Protein AF-A0A520HEX9-F1 (afdb_monomer)

Foldseek 3Di:
DVCVVCVVVVVNVPDDPVVVVLVVLLVCCCVPPPVNVDPVRPPALVVQLCSLLCCLVPPDDDPDPVRSVCCCPPRVSVVSSVLSVVQSVCCVVPVDGDDD

Sequence (100 aa):
KEVLQKLQKGADDENSIVYRNIVEEVYSYAMGNQTQQMPTTAGTVFGAYNAVTGYFQNVRRFKDGEAKFKSITEGTAKQRAQVAFDLCADFANGGSLQFN

pLDDT: mean 94.5, std 5.42, range [62.62, 98.5]

Solvent-accessible surface area (backbone atoms only — not comparable to full-atom values): 5621 Å² total; per-residue (Å²): 102,69,69,60,53,30,51,76,70,70,42,58,81,81,47,57,67,70,58,52,52,50,53,53,51,26,50,49,44,35,77,66,36,69,80,30,65,32,89,78,15,43,96,34,63,61,20,59,35,48,22,57,45,42,28,62,71,74,64,59,85,56,95,44,72,64,59,43,48,46,24,50,77,74,34,68,47,30,55,53,39,50,52,38,44,51,36,39,51,37,27,74,76,67,77,43,75,71,86,123

Secondary structure (DSSP, 8-state):
-HHHHHHHTT-GGGS-HHHHHHHHHHHHHHHH-GGGSSTTTTTSHHHHHHHHHHIIIIIS--SSHHHHHHHHHTSHHHHHHHHHHHHHHHHHHHSS----

Mean predicted aligned error: 3.23 Å

Radius of gyration: 14.3 Å; Cα contacts (8 Å, |Δi|>4): 87; chains: 1; bounding box: 31×30×32 Å

Structure (mmCIF, N/CA/C/O backbone):
data_AF-A0A520HEX9-F1
#
_entry.id   AF-A0A520HEX9-F1
#
loop_
_atom_site.group_PDB
_atom_site.id
_atom_site.type_symbol
_atom_site.label_atom_id
_atom_site.label_alt_id
_atom_site.label_comp_id
_atom_site.label_asym_id
_atom_site.label_entity_id
_atom_site.label_seq_id
_atom_site.pdbx_PDB_ins_code
_atom_site.Cartn_x
_atom_site.Cartn_y
_atom_site.Cartn_z
_atom_site.occupancy
_atom_site.B_iso_or_equiv
_atom_site.auth_seq_id
_atom_site.auth_comp_id
_atom_site.auth_asym_id
_atom_site.auth_atom_id
_atom_site.pdbx_PDB_model_num
ATOM 1 N N . LYS A 1 1 ? -9.588 -14.583 3.725 1.00 77.56 1 LYS A N 1
ATOM 2 C CA . LYS A 1 1 ? -10.187 -15.623 2.851 1.00 77.56 1 LYS A CA 1
ATOM 3 C C . LYS A 1 1 ? -11.652 -15.362 2.524 1.00 77.56 1 LYS A C 1
ATOM 5 O O . LYS A 1 1 ? -11.966 -15.366 1.347 1.00 77.56 1 LYS A O 1
ATOM 10 N N . GLU A 1 2 ? -12.515 -15.067 3.499 1.00 86.81 2 GLU A N 1
ATOM 11 C CA . GLU A 1 2 ? -13.948 -14.808 3.248 1.00 86.81 2 GLU A CA 1
ATOM 12 C C . GLU A 1 2 ? -14.206 -13.726 2.181 1.00 86.81 2 GLU A C 1
ATOM 14 O O . GLU A 1 2 ? -14.910 -13.981 1.211 1.00 86.81 2 GLU A O 1
ATOM 19 N N . VAL A 1 3 ? -13.559 -12.558 2.297 1.00 87.88 3 VAL A N 1
ATOM 20 C CA . VAL A 1 3 ? -13.683 -11.464 1.309 1.00 87.88 3 VAL A CA 1
ATOM 21 C C . VAL A 1 3 ? -13.316 -11.929 -0.103 1.00 87.88 3 VAL A C 1
ATOM 23 O O . VAL A 1 3 ? -14.049 -11.672 -1.050 1.00 87.88 3 VAL A O 1
ATOM 26 N N . LEU A 1 4 ? -12.208 -12.662 -0.250 1.00 87.69 4 LEU A N 1
ATOM 27 C CA . LEU A 1 4 ? -11.768 -13.182 -1.547 1.00 87.69 4 LEU A CA 1
ATOM 28 C C . LEU A 1 4 ? -12.784 -14.174 -2.130 1.00 87.69 4 LEU A C 1
ATOM 30 O O . LEU A 1 4 ? -13.079 -14.116 -3.317 1.00 87.69 4 LEU A O 1
ATOM 34 N N . GLN A 1 5 ? -13.354 -15.043 -1.294 1.00 90.44 5 GLN A N 1
ATOM 35 C CA . GLN A 1 5 ? -14.388 -15.988 -1.720 1.00 90.44 5 GLN A CA 1
ATOM 36 C C . GLN A 1 5 ? -15.662 -15.271 -2.179 1.00 90.44 5 GLN A C 1
ATOM 38 O O . GLN A 1 5 ? -16.255 -15.678 -3.174 1.00 90.44 5 GLN A O 1
ATOM 43 N N . LYS A 1 6 ? -16.075 -14.206 -1.482 1.00 90.50 6 LYS A N 1
ATOM 44 C CA . LYS A 1 6 ? -17.214 -13.365 -1.881 1.00 90.50 6 LYS A CA 1
ATOM 45 C C . LYS A 1 6 ? -16.965 -12.687 -3.228 1.00 90.50 6 LYS A C 1
ATOM 47 O O . LYS A 1 6 ? -17.804 -12.785 -4.117 1.00 90.50 6 LYS A O 1
ATOM 52 N N . LEU A 1 7 ? -15.776 -12.109 -3.422 1.00 88.75 7 LEU A N 1
ATOM 53 C CA . LEU A 1 7 ? -15.371 -11.510 -4.701 1.00 88.75 7 LEU A CA 1
ATOM 54 C C . LEU A 1 7 ? -15.377 -12.533 -5.848 1.00 88.75 7 LEU A C 1
ATOM 56 O O . LEU A 1 7 ? -15.922 -12.258 -6.910 1.00 88.75 7 LEU A O 1
ATOM 60 N N . GLN A 1 8 ? -14.834 -13.734 -5.629 1.00 89.06 8 GLN A N 1
ATOM 61 C CA . GLN A 1 8 ? -14.824 -14.809 -6.633 1.00 89.06 8 GLN A CA 1
ATOM 62 C C . GLN A 1 8 ? -16.228 -15.292 -7.019 1.00 89.06 8 GLN A C 1
ATOM 64 O O . GLN A 1 8 ? -16.419 -15.799 -8.121 1.00 89.06 8 GLN A O 1
ATOM 69 N N . LYS A 1 9 ? -17.205 -15.146 -6.118 1.00 94.19 9 LYS A N 1
ATOM 70 C CA . LYS A 1 9 ? -18.611 -15.495 -6.349 1.00 94.19 9 LYS A CA 1
ATOM 71 C C . LYS A 1 9 ? -19.441 -14.340 -6.921 1.00 94.19 9 LYS A C 1
ATOM 73 O O . LYS A 1 9 ? -20.616 -14.551 -7.193 1.00 94.19 9 LYS A O 1
ATOM 78 N N . GLY A 1 10 ? -18.860 -13.147 -7.084 1.00 89.69 10 GLY A N 1
ATOM 79 C CA . GLY A 1 10 ? -19.593 -11.946 -7.497 1.00 89.69 10 GLY A CA 1
ATOM 80 C C . GLY A 1 10 ? -20.573 -11.421 -6.440 1.00 89.69 10 GLY A C 1
ATOM 81 O O . GLY A 1 10 ? -21.535 -10.758 -6.796 1.00 89.69 10 GLY A O 1
ATOM 82 N N . ALA A 1 11 ? -20.348 -11.749 -5.163 1.00 91.50 11 ALA A N 1
ATOM 83 C CA . ALA A 1 11 ? -21.133 -11.279 -4.018 1.00 91.50 11 ALA A CA 1
ATOM 84 C C . ALA A 1 11 ? -20.395 -10.128 -3.309 1.00 91.50 11 ALA A C 1
ATOM 86 O O . ALA A 1 11 ? -20.097 -10.175 -2.112 1.00 91.50 11 ALA A O 1
ATOM 87 N N . ASP A 1 12 ? -19.946 -9.136 -4.080 1.00 84.25 12 ASP A N 1
ATOM 88 C CA . ASP A 1 12 ? -19.134 -8.029 -3.577 1.00 84.25 12 ASP A CA 1
ATOM 89 C C . ASP A 1 12 ? -19.922 -7.053 -2.692 1.00 84.25 12 ASP A C 1
ATOM 91 O O . ASP A 1 12 ? -19.326 -6.391 -1.837 1.00 84.25 12 ASP A O 1
ATOM 95 N N . ASP A 1 13 ? -21.241 -7.017 -2.847 1.00 86.88 13 ASP A N 1
ATOM 96 C CA . ASP A 1 13 ? -22.211 -6.308 -2.013 1.00 86.88 13 ASP A CA 1
ATOM 97 C C . ASP A 1 13 ? -22.326 -6.883 -0.590 1.00 86.88 13 ASP A C 1
ATOM 99 O O . ASP A 1 13 ? -22.629 -6.147 0.349 1.00 86.88 13 ASP A O 1
ATOM 103 N N . GLU A 1 14 ? -21.985 -8.161 -0.391 1.00 89.56 14 GLU A N 1
ATOM 104 C CA . GLU A 1 14 ? -21.901 -8.789 0.937 1.00 89.56 14 GLU A CA 1
ATOM 105 C C . GLU A 1 14 ? -20.625 -8.422 1.720 1.00 89.56 14 GLU A C 1
ATOM 107 O O . GLU A 1 14 ? -20.432 -8.850 2.870 1.00 89.56 14 GLU A O 1
ATOM 112 N N . ASN A 1 15 ? -19.701 -7.678 1.106 1.00 88.38 15 ASN A N 1
ATOM 113 C CA . ASN A 1 15 ? -18.536 -7.153 1.807 1.00 88.38 15 ASN A CA 1
ATOM 114 C C . ASN A 1 15 ? -18.880 -5.864 2.558 1.00 88.38 15 ASN A C 1
ATOM 116 O O . ASN A 1 15 ? -19.788 -5.115 2.215 1.00 88.38 15 ASN A O 1
ATOM 120 N N . SER A 1 16 ? -18.092 -5.568 3.592 1.00 89.88 16 SER A N 1
ATOM 121 C CA . SER A 1 16 ? -18.248 -4.331 4.357 1.00 89.88 16 SER A CA 1
ATOM 122 C C . SER A 1 16 ? -18.187 -3.099 3.446 1.00 89.88 16 SER A C 1
ATOM 124 O O . SER A 1 16 ? -17.213 -2.913 2.714 1.00 89.88 16 SER A O 1
ATOM 126 N N . ILE A 1 17 ? -19.175 -2.207 3.571 1.00 92.19 17 ILE A N 1
ATOM 127 C CA . ILE A 1 17 ? -19.188 -0.899 2.895 1.00 92.19 17 ILE A CA 1
ATOM 128 C C . ILE A 1 17 ? -17.894 -0.129 3.188 1.00 92.19 17 ILE A C 1
ATOM 130 O O . ILE A 1 17 ? -17.293 0.448 2.290 1.00 92.19 17 ILE A O 1
ATOM 134 N N . VAL A 1 18 ? -17.406 -0.181 4.433 1.00 90.56 18 VAL A N 1
ATOM 135 C CA . VAL A 1 18 ? -16.146 0.472 4.820 1.00 90.56 18 VAL A CA 1
ATOM 136 C C . VAL A 1 18 ? -14.969 -0.095 4.027 1.00 90.56 18 VAL A C 1
ATOM 138 O O . VAL A 1 18 ? -14.105 0.657 3.587 1.00 90.56 18 VAL A O 1
ATOM 141 N N . TYR A 1 19 ? -14.933 -1.413 3.823 1.00 89.88 19 TYR A N 1
ATOM 142 C CA . TYR A 1 19 ? -13.886 -2.051 3.029 1.00 89.88 19 TYR A CA 1
ATOM 143 C C . TYR A 1 19 ? -13.951 -1.621 1.560 1.00 89.88 19 TYR A C 1
ATOM 145 O O . TYR A 1 19 ? -12.927 -1.224 1.007 1.00 89.88 19 TYR A O 1
ATOM 153 N N . ARG A 1 20 ? -15.144 -1.642 0.951 1.00 93.06 20 ARG A N 1
ATOM 154 C CA . ARG A 1 20 ? -15.344 -1.181 -0.430 1.00 93.06 20 ARG A CA 1
ATOM 155 C C . ARG A 1 20 ? -14.904 0.268 -0.620 1.00 93.06 20 ARG A C 1
ATOM 157 O O . ARG A 1 20 ? -14.120 0.536 -1.522 1.00 93.06 20 ARG A O 1
ATOM 164 N N . ASN A 1 21 ? -15.311 1.163 0.279 1.00 94.44 21 ASN A N 1
ATOM 165 C CA . ASN A 1 21 ? -14.938 2.575 0.210 1.00 94.44 21 ASN A CA 1
ATOM 166 C C . ASN A 1 21 ? -13.415 2.763 0.257 1.00 94.44 21 ASN A C 1
ATOM 168 O O . ASN A 1 21 ? -12.872 3.552 -0.506 1.00 94.44 21 ASN A O 1
ATOM 172 N N . ILE A 1 22 ? -12.704 2.005 1.100 1.00 95.56 22 ILE A N 1
ATOM 173 C CA . ILE A 1 22 ? -11.234 2.059 1.139 1.00 95.56 22 ILE A CA 1
ATOM 174 C C . ILE A 1 22 ? -10.637 1.614 -0.202 1.00 95.56 22 ILE A C 1
ATOM 176 O O . ILE A 1 22 ? -9.720 2.260 -0.701 1.00 95.56 22 ILE A O 1
ATOM 180 N N . VAL A 1 23 ? -11.133 0.522 -0.791 1.00 94.81 23 VAL A N 1
ATOM 181 C CA . VAL A 1 23 ? -10.647 0.034 -2.094 1.00 94.81 23 VAL A CA 1
ATOM 182 C C . VAL A 1 23 ? -10.886 1.077 -3.189 1.00 94.81 23 VAL A C 1
ATOM 184 O O . VAL A 1 23 ? -9.977 1.358 -3.970 1.00 94.81 23 VAL A O 1
ATOM 187 N N . GLU A 1 24 ? -12.066 1.697 -3.211 1.00 96.69 24 GLU A N 1
ATOM 188 C CA . GLU A 1 24 ? -12.417 2.766 -4.151 1.00 96.69 24 GLU A CA 1
ATOM 189 C C . GLU A 1 24 ? -11.529 4.010 -3.968 1.00 96.69 24 GLU A C 1
ATOM 191 O O . GLU A 1 24 ? -11.056 4.577 -4.955 1.00 96.69 24 GLU A O 1
ATOM 196 N N . GLU A 1 25 ? -11.228 4.415 -2.730 1.00 98.19 25 GLU A N 1
ATOM 197 C CA . GLU A 1 25 ? -10.325 5.538 -2.441 1.00 98.19 25 GLU A CA 1
ATOM 198 C C . GLU A 1 25 ? -8.873 5.240 -2.847 1.00 98.19 25 GLU A C 1
ATOM 200 O O . GLU A 1 25 ? -8.206 6.103 -3.422 1.00 98.19 25 GLU A O 1
ATOM 205 N N . VAL A 1 26 ? -8.378 4.023 -2.591 1.00 98.25 26 VAL A N 1
ATOM 206 C CA . VAL A 1 26 ? -7.039 3.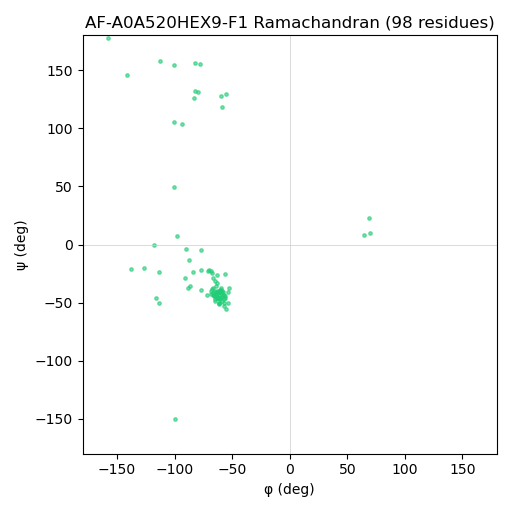583 -3.025 1.00 98.25 26 VAL A CA 1
ATOM 207 C C . VAL A 1 26 ? -6.948 3.593 -4.550 1.00 98.25 26 VAL A C 1
ATOM 209 O O . VAL A 1 26 ? -5.981 4.117 -5.104 1.00 98.25 26 VAL A O 1
ATOM 212 N N . TYR A 1 27 ? -7.958 3.053 -5.233 1.00 97.44 27 TYR A N 1
ATOM 213 C CA . TYR A 1 27 ? -8.012 3.047 -6.692 1.00 97.44 27 TYR A CA 1
ATOM 214 C C . TYR A 1 27 ? -8.080 4.468 -7.258 1.00 97.44 27 TYR A C 1
ATOM 216 O O . TYR A 1 27 ? -7.305 4.826 -8.141 1.00 97.44 27 TYR A O 1
ATOM 224 N N . SER A 1 28 ? -8.935 5.321 -6.694 1.00 98.00 28 SER A N 1
ATOM 225 C CA . SER A 1 28 ? -9.040 6.729 -7.091 1.00 98.00 28 SER A CA 1
ATOM 226 C C . SER A 1 28 ? -7.715 7.469 -6.901 1.00 98.00 28 SER A C 1
ATOM 228 O O . SER A 1 28 ? -7.314 8.260 -7.754 1.00 98.00 28 SER A O 1
ATOM 230 N N . TYR A 1 29 ? -6.990 7.183 -5.816 1.00 98.00 29 TYR A N 1
ATOM 231 C CA . TYR A 1 29 ? -5.660 7.736 -5.584 1.00 98.00 29 TYR A CA 1
ATOM 232 C C . TYR A 1 29 ? -4.643 7.255 -6.627 1.00 98.00 29 TYR A C 1
ATOM 234 O O . TYR A 1 29 ? -3.906 8.080 -7.170 1.00 98.00 29 TYR A O 1
ATOM 242 N N . ALA A 1 30 ? -4.644 5.959 -6.956 1.00 97.81 30 ALA A N 1
ATOM 243 C CA . ALA A 1 30 ? -3.803 5.387 -8.007 1.00 97.81 30 ALA A CA 1
ATOM 244 C C . ALA A 1 30 ? -4.059 6.047 -9.371 1.00 97.81 30 ALA A C 1
ATOM 246 O O . ALA A 1 30 ? -3.119 6.390 -10.081 1.00 97.81 30 ALA A O 1
ATOM 247 N N . MET A 1 31 ? -5.327 6.271 -9.717 1.00 97.06 31 MET A N 1
ATOM 248 C CA . MET A 1 31 ? -5.725 6.787 -11.029 1.00 97.06 31 MET A CA 1
ATOM 249 C C . MET A 1 31 ? -5.653 8.315 -11.147 1.00 97.06 31 MET A C 1
ATOM 251 O O . MET A 1 31 ? -5.558 8.833 -12.255 1.00 97.06 31 MET A O 1
ATOM 255 N N . GLY A 1 32 ? -5.718 9.046 -10.031 1.00 95.19 32 GLY A N 1
ATOM 256 C CA . GLY A 1 32 ? -5.860 10.505 -10.043 1.00 95.19 32 GLY A CA 1
ATOM 257 C C . GLY A 1 32 ? -4.666 11.290 -9.503 1.00 95.19 32 GLY A C 1
ATOM 258 O O . GLY A 1 32 ? -4.512 12.465 -9.834 1.00 95.19 32 GLY A O 1
ATOM 259 N N . ASN A 1 33 ? -3.816 10.700 -8.658 1.00 97.00 33 ASN A N 1
ATOM 260 C CA . ASN A 1 33 ? -2.717 11.451 -8.056 1.00 97.00 33 ASN A CA 1
ATOM 261 C C . ASN A 1 33 ? -1.510 11.545 -9.000 1.00 97.00 33 ASN A C 1
ATOM 263 O O . ASN A 1 33 ? -1.029 10.529 -9.491 1.00 97.00 33 ASN A O 1
ATOM 267 N N . GLN A 1 34 ? -0.946 12.746 -9.174 1.00 96.25 34 GLN A N 1
ATOM 268 C CA . GLN A 1 34 ? 0.198 12.980 -10.066 1.00 96.25 34 GLN A CA 1
ATOM 269 C C . GLN A 1 34 ? 1.386 12.046 -9.790 1.00 96.25 34 GLN A C 1
ATOM 271 O O . GLN A 1 34 ? 2.019 11.578 -10.730 1.00 96.25 34 GLN A O 1
ATOM 276 N N . THR A 1 35 ? 1.672 11.726 -8.523 1.00 94.88 35 THR A N 1
ATOM 277 C CA . THR A 1 35 ? 2.786 10.825 -8.171 1.00 94.88 35 THR A CA 1
ATOM 278 C C . THR A 1 35 ? 2.529 9.371 -8.575 1.00 94.88 35 THR A C 1
ATOM 280 O O . THR A 1 35 ? 3.475 8.611 -8.765 1.00 94.88 35 THR A O 1
ATOM 283 N N . GLN A 1 36 ? 1.263 8.985 -8.759 1.00 97.12 36 GLN A N 1
ATOM 284 C CA . GLN A 1 36 ? 0.850 7.665 -9.250 1.00 97.12 36 GLN A CA 1
ATOM 285 C C . GLN A 1 36 ? 0.785 7.598 -10.782 1.00 97.12 36 GLN A C 1
ATOM 287 O O . GLN A 1 36 ? 0.735 6.513 -11.350 1.00 97.12 36 GLN A O 1
ATOM 292 N N . GLN A 1 37 ? 0.832 8.753 -11.450 1.00 97.31 37 GLN A N 1
ATOM 293 C CA . GLN A 1 37 ? 0.831 8.883 -12.909 1.0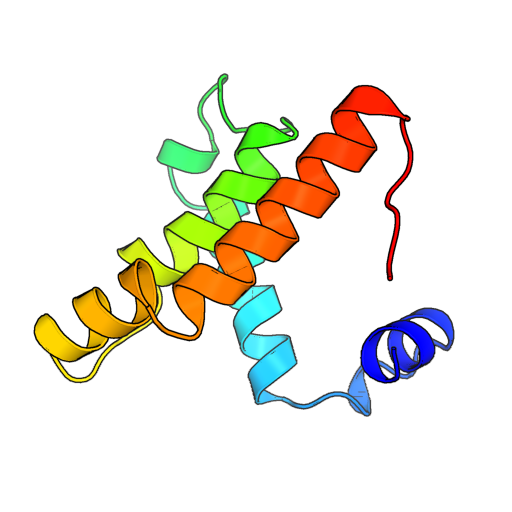0 97.31 37 GLN A CA 1
ATOM 294 C C . GLN A 1 37 ? 2.248 9.064 -13.490 1.00 97.31 37 GLN A C 1
ATOM 296 O O . GLN A 1 37 ? 2.414 9.342 -14.676 1.00 97.31 37 GLN A O 1
ATOM 301 N N . MET A 1 38 ? 3.290 8.927 -12.665 1.00 97.12 38 MET A N 1
ATOM 302 C CA . MET A 1 38 ? 4.685 9.023 -13.102 1.00 97.12 38 MET A CA 1
ATOM 303 C C . MET A 1 38 ? 5.134 7.727 -13.794 1.00 97.12 38 MET A C 1
ATOM 305 O O . MET A 1 38 ? 4.631 6.662 -13.451 1.00 97.12 38 MET A O 1
ATOM 309 N N . PRO A 1 39 ? 6.148 7.756 -14.680 1.00 97.44 39 PRO A N 1
ATOM 310 C CA . PRO A 1 39 ? 6.651 6.543 -15.339 1.00 97.44 39 PRO A CA 1
ATOM 311 C C . PRO A 1 39 ? 7.116 5.431 -14.385 1.00 97.44 39 PRO A C 1
ATOM 313 O O . PRO A 1 39 ? 7.119 4.261 -14.747 1.00 97.44 39 PRO A O 1
ATOM 316 N N . THR A 1 40 ? 7.523 5.780 -13.163 1.00 95.94 40 THR A N 1
ATOM 317 C CA . THR A 1 40 ? 7.947 4.813 -12.142 1.00 95.94 40 THR A CA 1
ATOM 318 C C . THR A 1 40 ? 6.774 4.094 -11.470 1.00 95.94 40 THR A C 1
ATOM 320 O O . THR A 1 40 ? 6.960 3.006 -10.926 1.00 95.94 40 THR A O 1
ATOM 323 N N . THR A 1 41 ? 5.571 4.669 -11.502 1.00 97.38 41 THR A N 1
ATOM 324 C CA . THR A 1 41 ? 4.382 4.191 -10.780 1.00 97.38 41 THR A CA 1
ATOM 325 C C . THR A 1 41 ? 3.267 3.748 -11.725 1.00 97.38 41 THR A C 1
ATOM 327 O O . THR A 1 41 ? 2.716 2.665 -11.553 1.00 97.38 41 THR A O 1
ATOM 330 N N . ALA A 1 42 ? 2.953 4.531 -12.753 1.00 97.31 42 ALA A N 1
ATOM 331 C CA . ALA A 1 42 ? 1.852 4.260 -13.666 1.00 97.31 42 ALA A CA 1
ATOM 332 C C . ALA A 1 42 ? 2.019 2.903 -14.367 1.00 97.31 42 ALA A C 1
ATOM 334 O O . ALA A 1 42 ? 2.983 2.673 -15.094 1.00 97.31 42 ALA A O 1
ATOM 335 N N . GLY A 1 43 ? 1.066 1.996 -14.141 1.00 95.12 43 GLY A N 1
ATOM 336 C CA . GLY A 1 43 ? 1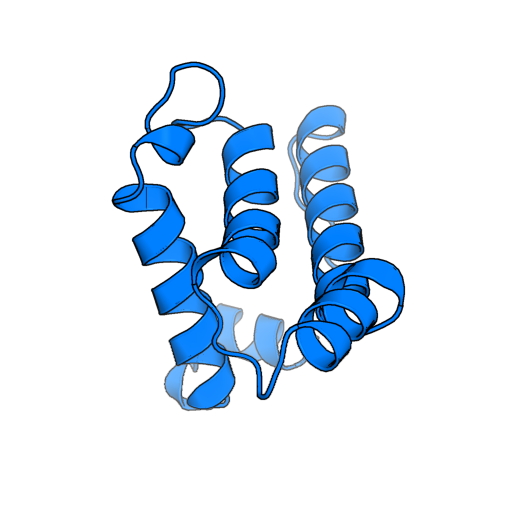.075 0.658 -14.738 1.00 95.12 43 GLY A CA 1
ATOM 337 C C . GLY A 1 43 ? 2.165 -0.279 -14.208 1.00 95.12 43 GLY A C 1
ATOM 338 O O . GLY A 1 43 ? 2.349 -1.357 -14.769 1.00 95.12 43 GLY A O 1
ATOM 339 N N . THR A 1 44 ? 2.882 0.092 -13.142 1.00 97.06 44 THR A N 1
ATOM 340 C CA . THR A 1 44 ? 3.939 -0.744 -12.561 1.00 97.06 44 THR A CA 1
ATOM 341 C C . THR A 1 44 ? 3.454 -1.479 -11.313 1.00 97.06 44 THR A C 1
ATOM 343 O O . THR A 1 44 ? 2.565 -1.026 -10.588 1.00 97.06 44 THR A O 1
ATOM 346 N N . VAL A 1 45 ? 4.089 -2.616 -11.015 1.00 96.44 45 VAL A N 1
ATOM 347 C CA . VAL A 1 45 ? 3.871 -3.359 -9.760 1.00 96.44 45 VAL A CA 1
ATOM 348 C C . VAL A 1 45 ? 4.209 -2.486 -8.546 1.00 96.44 45 VAL A C 1
ATOM 350 O O . VAL A 1 45 ? 3.499 -2.496 -7.542 1.00 96.44 45 VAL A O 1
ATOM 353 N N . PHE A 1 46 ? 5.250 -1.655 -8.662 1.00 97.06 46 PHE A N 1
ATOM 354 C CA . PHE A 1 46 ? 5.572 -0.662 -7.643 1.00 97.06 46 PHE A CA 1
ATOM 355 C C . PHE A 1 46 ? 4.438 0.352 -7.452 1.00 97.06 46 PHE A C 1
ATOM 357 O O . PHE A 1 46 ? 4.110 0.670 -6.314 1.00 97.06 46 PHE A O 1
ATOM 364 N N . GLY A 1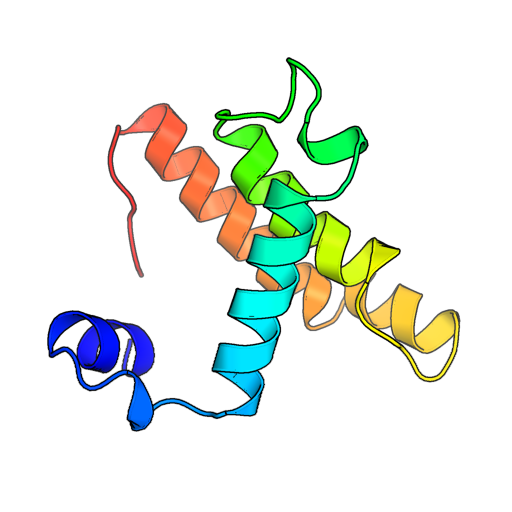 47 ? 3.799 0.822 -8.527 1.00 97.94 47 GLY A N 1
ATOM 365 C CA . GLY A 1 47 ? 2.633 1.703 -8.449 1.00 97.94 47 GLY A CA 1
ATOM 366 C C . GLY A 1 47 ? 1.469 1.099 -7.671 1.00 97.94 47 GLY A C 1
ATOM 367 O O . GLY A 1 47 ? 0.874 1.785 -6.844 1.00 97.94 47 GLY A O 1
ATOM 368 N N . ALA A 1 48 ? 1.190 -0.195 -7.856 1.00 97.38 48 ALA A N 1
ATOM 369 C CA . ALA A 1 48 ? 0.150 -0.890 -7.095 1.00 97.38 48 ALA A CA 1
ATOM 370 C C . ALA A 1 48 ? 0.437 -0.875 -5.580 1.00 97.38 48 ALA A C 1
ATOM 372 O O . ALA A 1 48 ? -0.429 -0.508 -4.783 1.00 97.38 48 ALA A O 1
ATOM 373 N N . TYR A 1 49 ? 1.671 -1.191 -5.177 1.00 98.06 49 TYR A N 1
ATOM 374 C CA . TYR A 1 49 ? 2.112 -1.075 -3.782 1.00 98.06 49 TYR A CA 1
ATOM 375 C C . TYR A 1 49 ? 2.058 0.378 -3.271 1.00 98.06 49 TYR A C 1
ATOM 377 O O . TYR A 1 49 ? 1.549 0.653 -2.179 1.00 98.06 49 TYR A O 1
ATOM 385 N N . ASN A 1 50 ? 2.554 1.318 -4.075 1.00 98.12 50 ASN A N 1
ATOM 386 C CA . ASN A 1 50 ? 2.652 2.735 -3.739 1.00 98.12 50 ASN A CA 1
ATOM 387 C C . ASN A 1 50 ? 1.275 3.404 -3.596 1.00 98.12 50 ASN A C 1
ATOM 389 O O . ASN A 1 50 ? 1.120 4.330 -2.802 1.00 98.12 50 ASN A O 1
ATOM 393 N N . ALA A 1 51 ? 0.252 2.923 -4.304 1.00 98.44 51 ALA A N 1
ATOM 394 C CA . ALA A 1 51 ? -1.121 3.379 -4.126 1.00 98.44 51 ALA A CA 1
ATOM 395 C C . ALA A 1 51 ? -1.678 2.998 -2.745 1.00 98.44 51 ALA A C 1
ATOM 397 O O . ALA A 1 51 ? -2.290 3.832 -2.076 1.00 98.44 51 ALA A O 1
ATOM 398 N N . VAL A 1 52 ? -1.430 1.765 -2.282 1.00 98.25 52 VAL A N 1
ATOM 399 C CA . VAL A 1 52 ? -1.890 1.298 -0.961 1.00 98.25 52 VAL A CA 1
ATOM 400 C C . VAL A 1 52 ? -1.214 2.086 0.157 1.00 98.25 52 VAL A C 1
ATOM 402 O O . VAL A 1 52 ? -1.885 2.574 1.067 1.00 98.25 52 VAL A O 1
ATOM 405 N N . THR A 1 53 ? 0.109 2.243 0.103 1.00 98.12 53 THR A N 1
ATOM 406 C CA . THR A 1 53 ? 0.840 3.006 1.128 1.00 98.12 53 THR A CA 1
ATOM 407 C C . THR A 1 53 ? 0.514 4.495 1.055 1.00 98.12 53 THR A C 1
ATOM 409 O O . THR A 1 53 ? 0.235 5.116 2.084 1.00 98.12 53 THR A O 1
ATOM 412 N N . GLY A 1 54 ? 0.446 5.051 -0.153 1.00 98.06 54 GLY A N 1
ATOM 413 C CA . GLY A 1 54 ? 0.098 6.442 -0.402 1.00 98.06 54 GLY A CA 1
ATOM 414 C C . GLY A 1 54 ? -1.317 6.804 0.047 1.00 98.06 54 GLY A C 1
ATOM 415 O O . GLY A 1 54 ? -1.513 7.900 0.565 1.00 98.06 54 GLY A O 1
ATOM 416 N N . TYR A 1 55 ? -2.286 5.885 -0.023 1.00 98.44 55 TYR A N 1
ATOM 417 C CA . TYR A 1 55 ? -3.613 6.083 0.568 1.00 98.44 55 TYR A CA 1
ATOM 418 C C . TYR A 1 55 ? -3.527 6.377 2.071 1.00 98.44 55 TYR A C 1
ATOM 420 O O . TYR A 1 55 ? -4.028 7.401 2.543 1.00 98.44 55 TYR A O 1
ATOM 428 N N . PHE A 1 56 ? -2.839 5.520 2.831 1.00 98.25 56 PHE A N 1
ATOM 429 C CA . PHE A 1 56 ? -2.681 5.707 4.274 1.00 98.25 56 PHE A CA 1
ATOM 430 C C . PHE A 1 56 ? -1.807 6.913 4.628 1.00 98.25 56 PHE A C 1
ATOM 432 O O . PHE A 1 56 ? -1.914 7.445 5.730 1.00 98.25 56 PHE A O 1
ATOM 439 N N . GLN A 1 57 ? -0.944 7.356 3.719 1.00 97.62 57 GLN A N 1
ATOM 440 C CA . GLN A 1 57 ? -0.094 8.521 3.935 1.00 97.62 57 GLN A CA 1
ATOM 441 C C . GLN A 1 57 ? -0.785 9.835 3.562 1.00 97.62 57 GLN A C 1
ATOM 443 O O . GLN A 1 57 ? -0.566 10.831 4.244 1.00 97.62 57 GLN A O 1
ATOM 448 N N . ASN A 1 58 ? -1.616 9.865 2.521 1.00 97.38 58 ASN A N 1
ATOM 449 C CA . ASN A 1 58 ? -2.014 11.119 1.872 1.00 97.38 58 ASN A CA 1
ATOM 450 C C . ASN A 1 58 ? -3.530 11.315 1.759 1.00 97.38 58 ASN A C 1
ATOM 452 O O . ASN A 1 58 ? -3.970 12.449 1.597 1.00 97.38 58 ASN A O 1
ATOM 456 N N . VAL A 1 59 ? -4.328 10.246 1.852 1.00 97.69 59 VAL A N 1
ATOM 457 C CA . VAL A 1 59 ? -5.783 10.298 1.613 1.00 97.69 59 VAL A CA 1
ATOM 458 C C . VAL A 1 59 ? -6.566 10.022 2.887 1.00 97.69 59 VAL A C 1
ATOM 460 O O . VAL A 1 59 ? -7.451 10.796 3.258 1.00 97.69 59 VAL A O 1
ATOM 463 N N . ARG A 1 60 ? -6.227 8.936 3.590 1.00 97.25 60 ARG A N 1
ATOM 464 C CA . ARG A 1 60 ? -6.929 8.545 4.808 1.00 97.25 60 ARG A CA 1
ATOM 465 C C . ARG A 1 60 ? -6.827 9.653 5.852 1.00 97.25 60 ARG A C 1
ATOM 467 O O . ARG A 1 60 ? -5.737 10.087 6.225 1.00 97.25 60 ARG A O 1
ATOM 474 N N . ARG A 1 61 ? -7.979 10.054 6.386 1.00 97.44 61 ARG A N 1
ATOM 475 C CA . ARG A 1 61 ? -8.048 10.997 7.503 1.00 97.44 61 ARG A CA 1
ATOM 476 C C . ARG A 1 61 ? -7.771 10.276 8.818 1.00 97.44 61 ARG A C 1
ATOM 478 O O . ARG A 1 61 ? -8.367 9.243 9.116 1.00 97.44 61 ARG A O 1
ATOM 485 N N . PHE A 1 62 ? -6.878 10.853 9.609 1.00 97.19 62 PHE A N 1
ATOM 486 C CA . PHE A 1 62 ? -6.583 10.429 10.974 1.00 97.19 62 PHE A CA 1
ATOM 487 C C . PHE A 1 62 ? -7.032 11.5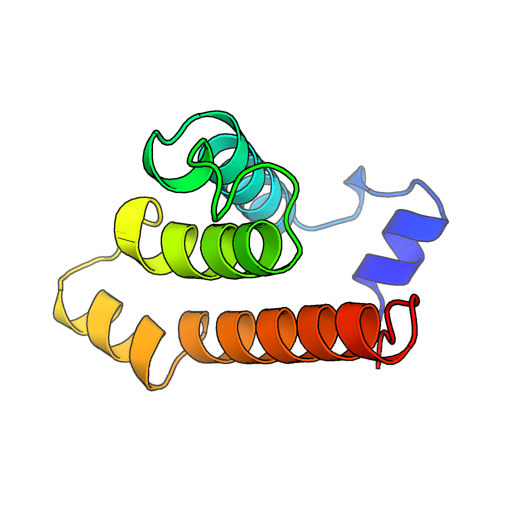12 11.942 1.00 97.19 62 PHE A C 1
ATOM 489 O O . PHE A 1 62 ? -7.155 12.674 11.558 1.00 97.19 62 PHE A O 1
ATOM 496 N N . LYS A 1 63 ? -7.259 11.123 13.198 1.00 97.62 63 LYS A N 1
ATOM 497 C CA . LYS A 1 63 ? -7.617 12.061 14.265 1.00 97.62 63 LYS A CA 1
ATOM 498 C C . LYS A 1 63 ? -6.557 13.157 14.429 1.00 97.62 63 LYS A C 1
ATOM 500 O O . LYS A 1 63 ? -6.901 14.322 14.577 1.00 97.62 63 LYS A O 1
ATOM 505 N N . ASP A 1 64 ? -5.289 12.762 14.388 1.00 98.06 64 ASP A N 1
ATOM 506 C CA . ASP A 1 64 ? -4.127 13.626 14.552 1.00 98.06 64 ASP A CA 1
ATOM 507 C C . ASP A 1 64 ? -2.878 12.976 13.925 1.00 98.06 64 ASP A C 1
ATOM 509 O O . ASP A 1 64 ? -2.918 11.861 13.383 1.00 98.06 64 ASP A O 1
ATOM 513 N N . GLY A 1 65 ? -1.759 13.703 13.970 1.00 98.06 65 GLY A N 1
ATOM 514 C CA . GLY A 1 65 ? -0.480 13.242 13.436 1.00 98.06 65 GLY A CA 1
ATOM 515 C C . GLY A 1 65 ? 0.091 12.028 14.171 1.00 98.06 65 GLY A C 1
ATOM 516 O O . GLY A 1 65 ? 0.723 11.188 13.535 1.00 98.06 65 GLY A O 1
ATOM 517 N N . GLU A 1 66 ? -0.167 11.884 15.473 1.00 98.12 66 GLU A N 1
ATOM 518 C CA . GLU A 1 66 ? 0.322 10.749 16.260 1.00 98.12 66 GLU A CA 1
ATOM 519 C C . GLU A 1 66 ? -0.421 9.461 15.886 1.00 98.12 66 GLU A C 1
ATOM 521 O O . GLU A 1 66 ? 0.200 8.426 15.648 1.00 98.12 66 GLU A O 1
ATOM 526 N N . ALA A 1 67 ? -1.745 9.528 15.736 1.00 98.50 67 ALA A N 1
ATOM 527 C CA . ALA A 1 67 ? -2.568 8.423 15.263 1.00 98.50 67 ALA A CA 1
ATOM 528 C C . ALA A 1 67 ? -2.164 7.985 13.848 1.00 98.50 67 ALA A C 1
ATOM 530 O O . ALA A 1 67 ? -2.100 6.785 13.564 1.00 98.50 67 ALA A O 1
ATOM 531 N N . LYS A 1 68 ? -1.852 8.946 12.967 1.00 98.50 68 LYS A N 1
ATOM 532 C CA . LYS A 1 68 ? -1.298 8.663 11.637 1.00 98.50 68 LYS A CA 1
ATOM 533 C C . LYS A 1 68 ? 0.047 7.952 11.740 1.00 98.50 68 LYS A C 1
ATOM 535 O O . LYS A 1 68 ? 0.219 6.896 11.133 1.00 98.50 68 LYS A O 1
ATOM 540 N N . PHE A 1 69 ? 0.968 8.507 12.526 1.00 98.25 69 PHE A N 1
ATOM 541 C CA . PHE A 1 69 ? 2.300 7.949 12.731 1.00 98.25 69 PHE A CA 1
ATOM 542 C C . PHE A 1 69 ? 2.219 6.504 13.228 1.00 98.25 69 PHE A C 1
ATOM 544 O O . PHE A 1 69 ? 2.699 5.608 12.540 1.00 98.25 69 PHE A O 1
ATOM 551 N N . LYS A 1 70 ? 1.506 6.261 14.335 1.00 98.44 70 LYS A N 1
ATOM 552 C CA . LYS A 1 70 ? 1.300 4.920 14.901 1.00 98.44 70 LYS A CA 1
ATOM 553 C C . LYS A 1 70 ? 0.682 3.962 13.889 1.00 98.44 70 LYS A C 1
ATOM 555 O O . LYS A 1 70 ? 1.137 2.834 13.728 1.00 98.44 70 LYS A O 1
ATOM 560 N N . SER A 1 71 ? -0.334 4.395 13.140 1.00 98.38 71 SER A N 1
ATOM 561 C CA . SER A 1 71 ? -0.960 3.521 12.145 1.00 98.38 71 SER A CA 1
ATOM 562 C C . SER A 1 71 ? 0.022 3.064 11.061 1.00 98.38 71 SER A C 1
ATOM 564 O O . SER A 1 71 ? -0.039 1.901 10.660 1.00 98.38 71 SER A O 1
ATOM 566 N N . ILE A 1 72 ? 0.914 3.954 10.615 1.00 98.31 72 ILE A N 1
ATOM 567 C CA . ILE A 1 72 ? 1.909 3.699 9.562 1.00 98.31 72 ILE A CA 1
ATOM 568 C C . ILE A 1 72 ? 3.095 2.874 10.074 1.00 98.31 72 ILE A C 1
ATOM 570 O O . ILE A 1 72 ? 3.575 2.011 9.345 1.00 98.31 72 ILE A O 1
ATOM 574 N N . THR A 1 73 ? 3.573 3.108 11.297 1.00 97.75 73 THR A N 1
ATOM 575 C CA . THR A 1 73 ? 4.805 2.477 11.807 1.00 97.75 73 THR A CA 1
ATOM 576 C C . THR A 1 73 ? 4.573 1.156 12.539 1.00 97.75 73 THR A C 1
ATOM 578 O O . THR A 1 73 ? 5.438 0.271 12.511 1.00 97.75 73 THR A O 1
ATOM 581 N N . GLU A 1 74 ? 3.406 0.985 13.163 1.00 96.69 74 GLU A N 1
ATOM 582 C CA . GLU A 1 74 ? 3.084 -0.178 14.005 1.00 96.69 74 GLU A CA 1
ATOM 583 C C . GLU A 1 74 ? 1.667 -0.738 13.806 1.00 96.69 74 GLU A C 1
ATOM 585 O O . GLU A 1 74 ? 1.431 -1.907 14.101 1.00 96.69 74 GLU A O 1
ATOM 590 N N . GLY A 1 75 ? 0.733 0.049 13.270 1.00 97.00 75 GLY A N 1
ATOM 591 C CA . GLY A 1 75 ? -0.683 -0.312 13.209 1.00 97.00 75 GLY A CA 1
ATOM 592 C C . GLY A 1 75 ? -1.176 -0.860 11.866 1.00 97.00 75 GLY A C 1
ATOM 593 O O . GLY A 1 75 ? -0.467 -1.501 11.092 1.00 97.00 75 GLY A O 1
ATOM 594 N N . THR A 1 76 ? -2.456 -0.604 11.584 1.00 96.25 76 THR A N 1
ATOM 595 C CA . THR A 1 76 ? -3.153 -1.159 10.412 1.00 96.25 76 THR A CA 1
ATOM 596 C C . THR A 1 76 ? -2.504 -0.782 9.083 1.00 96.25 76 THR A C 1
ATOM 598 O O . THR A 1 76 ? -2.431 -1.629 8.197 1.00 96.25 76 THR A O 1
ATOM 601 N N . ALA A 1 77 ? -2.028 0.455 8.9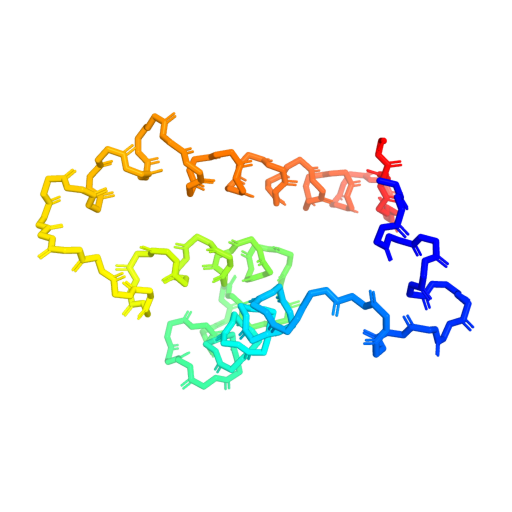14 1.00 97.88 77 ALA A N 1
ATOM 602 C CA . ALA A 1 77 ? -1.418 0.866 7.652 1.00 97.88 77 ALA A CA 1
ATOM 603 C C . ALA A 1 77 ? -0.103 0.115 7.399 1.00 97.88 77 ALA A C 1
ATOM 605 O O . ALA A 1 77 ? 0.120 -0.319 6.272 1.00 97.88 77 ALA A O 1
ATOM 606 N N . LYS A 1 78 ? 0.698 -0.148 8.444 1.00 98.31 78 LYS A N 1
ATOM 607 C CA . LYS A 1 78 ? 1.872 -1.033 8.355 1.00 98.31 78 LYS A CA 1
ATOM 608 C C . LYS A 1 78 ? 1.497 -2.426 7.859 1.00 98.31 78 LYS A C 1
ATOM 610 O O . LYS A 1 78 ? 2.104 -2.934 6.926 1.00 98.31 78 LYS A O 1
ATOM 615 N N . GLN A 1 79 ? 0.486 -3.043 8.473 1.00 97.88 79 GLN A N 1
ATOM 616 C CA . GLN A 1 79 ? 0.055 -4.396 8.108 1.00 97.88 79 GLN A CA 1
ATOM 617 C C . GLN A 1 79 ? -0.423 -4.461 6.652 1.00 97.88 79 GLN A C 1
ATOM 619 O O . GLN A 1 79 ? -0.092 -5.398 5.933 1.00 97.88 79 GLN A O 1
ATOM 624 N N . ARG A 1 80 ? -1.171 -3.449 6.191 1.00 96.88 80 ARG A N 1
ATOM 625 C CA . ARG A 1 80 ? -1.609 -3.360 4.790 1.00 96.88 80 ARG A CA 1
ATOM 626 C C . ARG A 1 80 ? -0.449 -3.114 3.832 1.00 96.88 80 ARG A C 1
ATOM 628 O O . ARG A 1 80 ? -0.444 -3.710 2.762 1.00 96.88 80 ARG A O 1
ATOM 635 N N . ALA A 1 81 ? 0.524 -2.292 4.221 1.00 97.94 81 ALA A N 1
ATOM 636 C CA . ALA A 1 81 ? 1.739 -2.074 3.446 1.00 97.94 81 ALA A CA 1
ATOM 637 C C . ALA A 1 81 ? 2.531 -3.377 3.278 1.00 97.94 81 ALA A C 1
ATOM 639 O O . ALA A 1 81 ? 2.903 -3.702 2.158 1.00 97.94 81 ALA A O 1
ATOM 640 N N . GLN A 1 82 ? 2.715 -4.149 4.355 1.00 97.81 82 GLN A N 1
ATOM 641 C CA . GLN A 1 82 ? 3.429 -5.425 4.292 1.00 97.81 82 GLN A CA 1
ATOM 642 C C . GLN A 1 82 ? 2.728 -6.413 3.356 1.00 97.81 82 GLN A C 1
ATOM 644 O O . GLN A 1 82 ? 3.350 -6.917 2.434 1.00 97.81 82 GLN A O 1
ATOM 649 N N . VAL A 1 83 ? 1.415 -6.611 3.515 1.00 96.19 83 VAL A N 1
ATOM 650 C CA . VAL A 1 83 ? 0.655 -7.519 2.638 1.00 96.19 83 VAL A CA 1
ATOM 651 C C . VAL A 1 83 ? 0.696 -7.062 1.177 1.00 96.19 83 VAL A C 1
ATOM 653 O O . VAL A 1 83 ? 0.825 -7.887 0.280 1.00 96.19 83 VAL A O 1
ATOM 656 N N . ALA A 1 84 ? 0.595 -5.755 0.915 1.00 96.75 84 ALA A N 1
ATOM 657 C CA . ALA A 1 84 ? 0.702 -5.230 -0.444 1.00 96.75 84 ALA A CA 1
ATOM 658 C C . ALA A 1 84 ? 2.103 -5.451 -1.031 1.00 96.75 84 ALA A C 1
ATOM 660 O O . ALA A 1 84 ? 2.212 -5.805 -2.202 1.00 96.75 84 ALA A O 1
ATOM 661 N N . PHE A 1 85 ? 3.153 -5.263 -0.228 1.00 97.00 85 PHE A N 1
ATOM 662 C CA . PHE A 1 85 ? 4.527 -5.542 -0.627 1.00 97.00 85 PHE A CA 1
ATOM 663 C C . PHE A 1 85 ? 4.709 -7.020 -0.968 1.00 97.00 85 PHE A C 1
ATOM 665 O O . PHE A 1 85 ? 5.191 -7.316 -2.056 1.00 97.00 85 PHE A O 1
ATOM 672 N N . ASP A 1 86 ? 4.266 -7.922 -0.091 1.00 96.50 86 ASP A N 1
ATOM 673 C CA . ASP A 1 86 ? 4.394 -9.369 -0.281 1.00 96.50 86 ASP A CA 1
ATOM 674 C C . ASP A 1 86 ? 3.685 -9.808 -1.573 1.00 96.50 86 ASP A C 1
ATOM 676 O O . ASP A 1 86 ? 4.301 -10.424 -2.436 1.00 96.50 86 ASP A O 1
ATOM 680 N N . LEU A 1 87 ? 2.437 -9.371 -1.792 1.00 95.69 87 LEU A N 1
ATOM 681 C CA . LEU A 1 87 ? 1.686 -9.670 -3.020 1.00 95.69 87 LEU A CA 1
ATOM 682 C C . LEU A 1 87 ? 2.364 -9.121 -4.285 1.00 95.69 87 LEU A C 1
ATOM 684 O O . LEU A 1 87 ? 2.374 -9.777 -5.327 1.00 95.69 87 LEU A O 1
ATOM 688 N N . CYS A 1 88 ? 2.918 -7.911 -4.211 1.00 96.25 88 CYS A N 1
ATOM 689 C CA . CYS A 1 88 ? 3.637 -7.302 -5.327 1.00 96.25 88 CYS A CA 1
ATOM 690 C C . CYS A 1 88 ? 4.956 -8.030 -5.614 1.00 96.25 88 CYS A C 1
ATOM 692 O O . CYS A 1 88 ? 5.298 -8.235 -6.777 1.00 96.25 88 CYS A O 1
ATOM 694 N N . ALA A 1 89 ? 5.682 -8.440 -4.574 1.00 95.62 89 ALA A N 1
ATOM 695 C CA . ALA A 1 89 ? 6.911 -9.212 -4.696 1.00 95.62 89 ALA A CA 1
ATOM 696 C C . ALA A 1 89 ? 6.634 -10.603 -5.283 1.00 95.62 89 ALA A C 1
ATOM 698 O O . ALA A 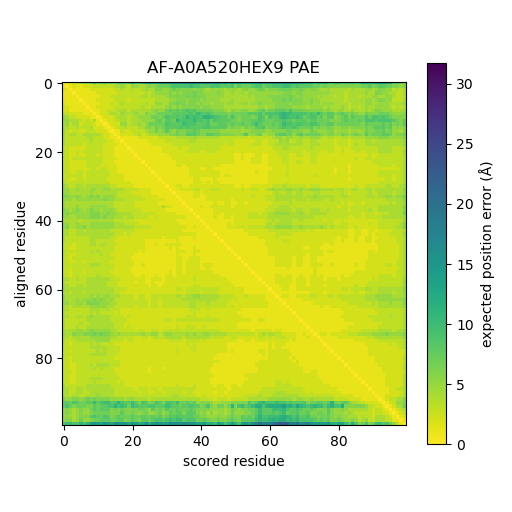1 89 ? 7.331 -11.022 -6.207 1.00 95.62 89 ALA A O 1
ATOM 699 N N .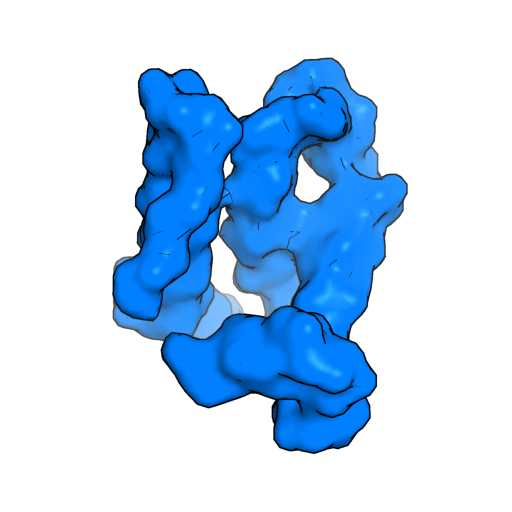 ASP A 1 90 ? 5.587 -11.284 -4.819 1.00 95.25 90 ASP A N 1
ATOM 700 C CA . ASP A 1 90 ? 5.163 -12.582 -5.349 1.00 95.25 90 ASP A CA 1
ATOM 701 C C . ASP A 1 90 ? 4.807 -12.483 -6.833 1.00 95.25 90 ASP A C 1
ATOM 703 O O . ASP A 1 90 ? 5.280 -13.280 -7.647 1.00 95.25 90 ASP A O 1
ATOM 707 N N . PHE A 1 91 ? 4.052 -11.451 -7.218 1.00 95.56 91 PHE A N 1
ATOM 708 C CA . PHE A 1 91 ? 3.725 -11.214 -8.620 1.00 95.56 91 PHE A CA 1
ATOM 709 C C . PHE A 1 91 ? 4.966 -10.894 -9.460 1.00 95.56 91 PHE A C 1
ATOM 711 O O . PHE A 1 91 ? 5.115 -11.427 -10.557 1.00 95.56 91 PHE A O 1
ATOM 718 N N . ALA A 1 92 ? 5.874 -10.057 -8.954 1.00 94.75 92 ALA A N 1
ATOM 719 C CA . ALA A 1 92 ? 7.096 -9.695 -9.666 1.00 94.75 92 ALA A CA 1
ATOM 720 C C . ALA A 1 92 ? 8.029 -10.899 -9.888 1.00 94.75 92 ALA A C 1
ATOM 722 O O . ALA A 1 92 ? 8.666 -10.985 -10.935 1.00 94.75 92 ALA A O 1
ATOM 723 N N . ASN A 1 93 ? 8.096 -11.828 -8.929 1.00 92.94 93 ASN A N 1
ATOM 724 C CA . ASN A 1 93 ? 8.982 -12.993 -8.994 1.00 92.94 93 ASN A CA 1
ATOM 725 C C . ASN A 1 93 ? 8.352 -14.200 -9.706 1.00 92.94 93 ASN A C 1
ATOM 727 O O . ASN A 1 93 ? 9.052 -14.942 -10.391 1.00 92.94 93 ASN A O 1
ATOM 731 N N . GLY A 1 94 ? 7.050 -14.426 -9.520 1.00 90.56 94 GLY A N 1
ATOM 732 C CA . GLY A 1 94 ? 6.350 -15.636 -9.965 1.00 90.56 94 GLY A CA 1
ATOM 733 C C . GLY A 1 94 ? 5.247 -15.405 -10.997 1.00 90.56 94 GLY A C 1
ATOM 734 O O . GLY A 1 94 ? 4.580 -16.363 -11.386 1.00 90.56 94 GLY A O 1
ATOM 735 N N . GLY A 1 95 ? 4.993 -14.158 -11.406 1.00 89.50 95 GLY A N 1
ATOM 736 C CA . GLY A 1 95 ? 3.942 -13.798 -12.368 1.00 89.50 95 GLY A CA 1
ATOM 737 C C . GLY A 1 95 ? 2.511 -14.066 -11.884 1.00 89.50 95 GLY A C 1
ATOM 738 O O . GLY A 1 95 ? 1.568 -13.969 -12.666 1.00 89.50 95 GLY A O 1
ATOM 739 N N . SER A 1 96 ? 2.330 -14.433 -10.613 1.00 88.75 96 SER A N 1
ATOM 740 C CA . SER A 1 96 ? 1.040 -14.800 -10.027 1.00 88.75 96 SER A CA 1
ATOM 741 C C . SER A 1 96 ? 0.914 -14.262 -8.607 1.00 88.75 96 SER A C 1
ATOM 743 O O . SER A 1 96 ? 1.893 -14.169 -7.872 1.00 88.75 96 SER A O 1
ATOM 745 N N . LEU A 1 97 ? -0.310 -13.893 -8.226 1.00 86.75 97 LEU A N 1
ATOM 746 C CA . LEU A 1 97 ? -0.621 -13.447 -6.871 1.00 86.75 97 LEU A CA 1
ATOM 747 C C . LEU A 1 97 ? -0.866 -14.660 -5.973 1.00 86.75 97 LEU A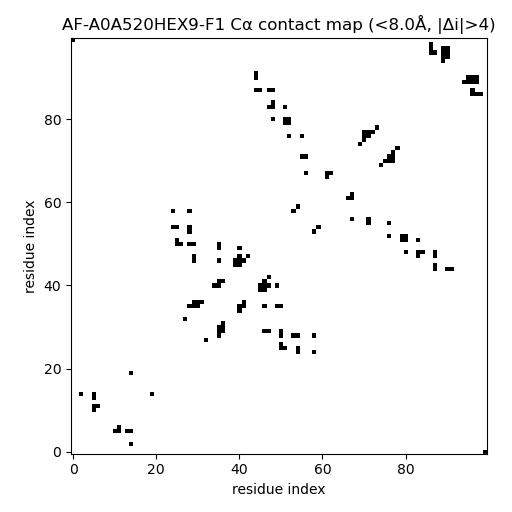 C 1
ATOM 749 O O . LEU A 1 97 ? -1.723 -15.491 -6.280 1.00 86.75 97 LEU A O 1
ATOM 753 N N . GLN A 1 98 ? -0.152 -14.733 -4.852 1.00 84.75 98 GLN A N 1
ATOM 754 C CA . GLN A 1 98 ? -0.335 -15.776 -3.847 1.00 84.75 98 GLN A CA 1
ATOM 755 C C . GLN A 1 98 ? -1.163 -15.224 -2.684 1.00 84.75 98 GLN A C 1
ATOM 757 O O . GLN A 1 98 ? -0.702 -14.428 -1.869 1.00 84.75 98 GLN A O 1
ATOM 762 N N . PHE A 1 99 ? -2.432 -15.624 -2.616 1.00 79.06 99 PHE A N 1
ATOM 763 C CA . PHE A 1 99 ? -3.331 -15.217 -1.538 1.00 79.06 99 PHE A CA 1
ATOM 764 C C . PHE A 1 99 ? -3.313 -16.269 -0.421 1.00 79.06 99 PHE A C 1
ATOM 766 O O . PHE A 1 99 ? -3.933 -17.326 -0.558 1.00 79.06 99 PHE A O 1
ATOM 773 N N . ASN A 1 100 ? -2.615 -15.976 0.679 1.00 62.62 100 ASN A N 1
ATOM 774 C CA . ASN A 1 100 ? -2.505 -16.880 1.833 1.00 62.62 100 ASN A CA 1
ATOM 775 C C . ASN A 1 100 ? -3.769 -16.998 2.694 1.00 62.62 100 ASN A C 1
ATOM 777 O O . ASN A 1 100 ? -4.601 -16.059 2.782 1.00 62.62 100 ASN A O 1
#